Protein AF-A0A530HB97-F1 (afdb_monomer)

Radius of gyration: 23.6 Å; Cα contacts (8 Å, |Δi|>4): 29; chains: 1; bounding box: 76×30×47 Å

Nearest PDB structures (foldseek):
  5gar-assembly1_Q  TM=2.812E-01  e=4.955E+00  Thermus thermophilus
  5gas-assembly1_P  TM=2.684E-01  e=8.681E+00  Thermus thermophilus

pLDDT: mean 75.32, std 18.82, range [45.25, 97.88]

Mean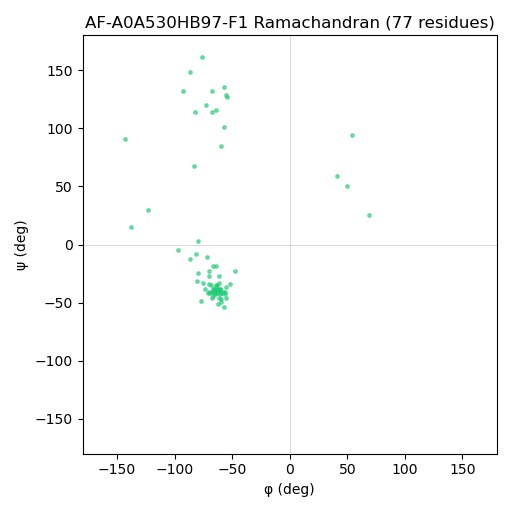 predicted aligned error: 15.25 Å

Sequence (79 aa):
MPMMMGNLSNTMMPNGMMKMMMAMMAGGDTPMGQMMSPDHVEGRIAFLSTELKLTKAQRPLWDAVAEALRANAHSAKDM

Solvent-accessible surface area (backbone atoms only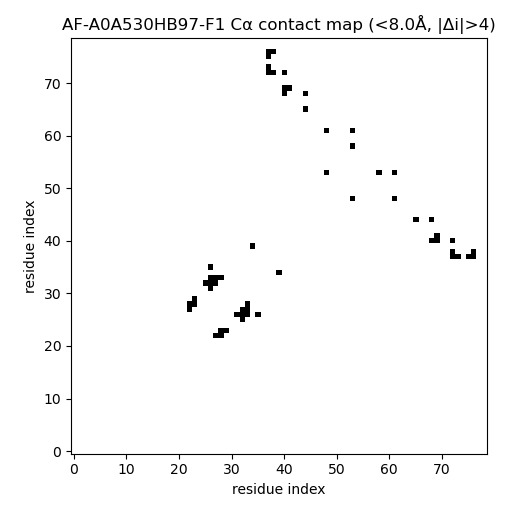 — not comparable to full-atom values): 4928 Å² total; per-residue (Å²): 136,86,86,82,80,87,76,78,86,79,75,80,70,59,68,67,58,59,52,52,52,50,45,60,72,66,27,69,79,40,78,67,22,56,72,62,38,51,91,50,51,68,61,52,50,54,49,50,52,56,74,66,62,66,49,83,87,46,45,70,61,48,52,57,50,51,49,52,52,49,55,51,28,52,53,65,66,77,105

Secondary structure (DSSP, 8-state):
--------------HHHHHHHHHHHTTSSSHHHHHH-GGGHHHHHHHHHHHTT--GGGHHHHHHHHHHHHHHHHHHHH-

Foldseek 3Di:
DDDDDDDDDPPCPPVVVVVVVVCVVCLVDDPVSVVVQLPCLVVNLVVCCVVVVDDPVCVVVSVVVSVVSNVVSVVVVVD

Structure (mmCIF, N/CA/C/O backbone):
data_AF-A0A530HB97-F1
#
_entry.id   AF-A0A530HB97-F1
#
loop_
_atom_site.group_PDB
_atom_site.id
_atom_site.type_symbol
_atom_site.label_atom_id
_atom_site.label_alt_id
_atom_site.label_comp_id
_atom_site.label_asym_id
_atom_site.label_entity_id
_atom_site.label_seq_id
_atom_site.pdbx_PDB_ins_code
_atom_site.Cartn_x
_atom_site.Cartn_y
_atom_site.Cartn_z
_atom_site.occupancy
_atom_site.B_iso_or_equiv
_atom_site.auth_seq_id
_atom_site.auth_comp_id
_atom_site.auth_asym_id
_atom_site.auth_atom_id
_atom_site.pdbx_PDB_model_num
ATOM 1 N N . MET A 1 1 ? 63.075 19.371 -34.793 1.00 45.25 1 MET A N 1
ATOM 2 C CA . MET A 1 1 ? 62.883 19.334 -33.327 1.00 45.25 1 MET A CA 1
ATOM 3 C C . MET A 1 1 ? 61.385 19.269 -33.053 1.00 45.25 1 MET A C 1
ATOM 5 O O . MET A 1 1 ? 60.712 20.217 -33.437 1.00 45.25 1 MET A O 1
ATOM 9 N N . PRO A 1 2 ? 60.835 18.168 -32.511 1.00 49.50 2 PRO A N 1
ATOM 10 C CA . PRO A 1 2 ? 59.419 18.089 -32.173 1.00 49.50 2 PRO A CA 1
ATOM 11 C C . PRO A 1 2 ? 59.182 18.502 -30.712 1.00 49.50 2 PRO A C 1
ATOM 13 O O . PRO A 1 2 ? 59.879 18.053 -29.805 1.00 49.50 2 PRO A O 1
ATOM 16 N N . MET A 1 3 ? 58.192 19.369 -30.504 1.00 52.88 3 MET A N 1
ATOM 17 C CA . MET A 1 3 ? 57.679 19.772 -29.194 1.00 52.88 3 MET A CA 1
ATOM 18 C C . MET A 1 3 ? 56.878 18.608 -28.594 1.00 52.88 3 MET A C 1
ATOM 20 O O . MET A 1 3 ? 55.902 18.158 -29.193 1.00 52.88 3 MET A O 1
ATOM 24 N N . MET A 1 4 ? 57.294 18.111 -27.428 1.00 54.41 4 MET A N 1
ATOM 25 C CA . MET A 1 4 ? 56.579 17.081 -26.674 1.00 54.41 4 MET A CA 1
ATOM 26 C C . MET A 1 4 ? 55.459 17.718 -25.852 1.00 54.41 4 MET A C 1
ATOM 28 O O . MET A 1 4 ? 55.703 18.490 -24.925 1.00 54.41 4 MET A O 1
ATOM 32 N N . MET A 1 5 ? 54.228 17.370 -26.224 1.00 47.19 5 MET A N 1
ATOM 33 C CA . MET A 1 5 ? 53.010 17.623 -25.465 1.00 47.19 5 MET A CA 1
ATOM 34 C C . MET A 1 5 ? 53.111 17.064 -24.045 1.00 47.19 5 MET A C 1
ATOM 36 O O . MET A 1 5 ? 53.335 15.869 -23.849 1.00 47.19 5 MET A O 1
ATOM 40 N N . GLY A 1 6 ? 52.847 17.928 -23.068 1.00 50.88 6 GLY A N 1
ATOM 41 C CA . GLY A 1 6 ? 52.392 17.498 -21.758 1.00 50.88 6 GLY A CA 1
ATOM 42 C C . GLY A 1 6 ? 50.994 16.893 -21.867 1.00 50.88 6 GLY A C 1
ATOM 43 O O . GLY A 1 6 ? 50.100 17.483 -22.466 1.00 50.88 6 GLY A O 1
ATOM 44 N N . ASN A 1 7 ? 50.811 15.726 -21.262 1.00 51.44 7 ASN A N 1
ATOM 45 C CA . ASN A 1 7 ? 49.501 15.233 -20.863 1.00 51.44 7 ASN A CA 1
ATOM 46 C C . ASN A 1 7 ? 49.710 14.500 -19.533 1.00 51.44 7 ASN A C 1
ATOM 48 O O . ASN A 1 7 ? 50.297 13.424 -19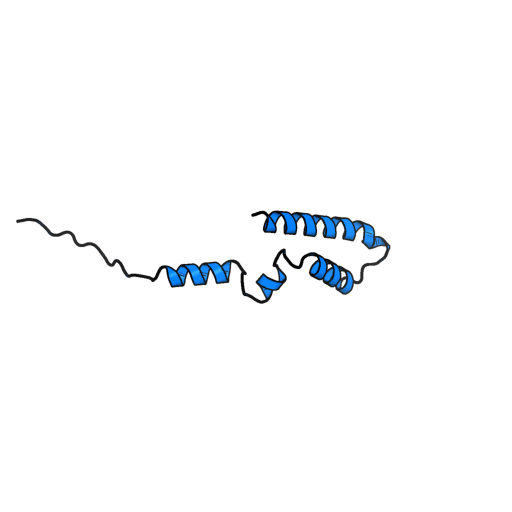.484 1.00 51.44 7 ASN A O 1
ATOM 52 N N . LEU A 1 8 ? 49.573 15.235 -18.431 1.00 49.56 8 LEU A N 1
ATOM 53 C CA . LEU A 1 8 ? 48.416 15.110 -17.544 1.00 49.56 8 LEU A CA 1
ATOM 54 C C . LEU A 1 8 ? 48.189 13.662 -17.088 1.00 49.56 8 LEU A C 1
ATOM 56 O O . LEU A 1 8 ? 47.508 12.875 -17.734 1.00 49.56 8 LEU A O 1
ATOM 60 N N . SER A 1 9 ? 48.754 13.364 -15.918 1.00 49.44 9 SER A N 1
ATOM 61 C CA . SER A 1 9 ? 47.969 12.953 -14.751 1.00 49.44 9 SER A CA 1
ATOM 62 C C . SER A 1 9 ? 46.815 11.985 -15.019 1.00 49.44 9 SER A C 1
ATOM 64 O O . SER A 1 9 ? 45.674 12.265 -14.663 1.00 49.44 9 SER A O 1
ATOM 66 N N . ASN A 1 10 ? 47.105 10.813 -15.583 1.00 46.22 10 ASN A N 1
ATOM 67 C CA . ASN A 1 10 ? 46.168 9.696 -15.525 1.00 46.22 10 ASN A CA 1
ATOM 68 C C . ASN A 1 10 ? 46.341 8.979 -14.180 1.00 46.22 10 ASN A C 1
ATOM 70 O O . ASN A 1 10 ? 46.866 7.868 -14.099 1.00 46.22 10 ASN A O 1
ATOM 74 N N . THR A 1 11 ? 45.959 9.681 -13.111 1.00 54.09 11 THR A N 1
ATOM 75 C CA . THR A 1 11 ? 45.812 9.138 -11.765 1.00 54.09 11 THR A CA 1
ATOM 76 C C . THR A 1 11 ? 44.813 7.992 -11.861 1.00 54.09 11 THR A C 1
ATOM 78 O O . THR A 1 11 ? 43.609 8.208 -11.986 1.00 54.09 11 THR A O 1
ATOM 81 N N . MET A 1 12 ? 45.338 6.768 -11.871 1.00 56.38 12 MET A N 1
ATOM 82 C CA . MET A 1 12 ? 44.581 5.528 -11.770 1.00 56.38 12 MET A CA 1
ATOM 83 C C . MET A 1 12 ? 43.819 5.528 -10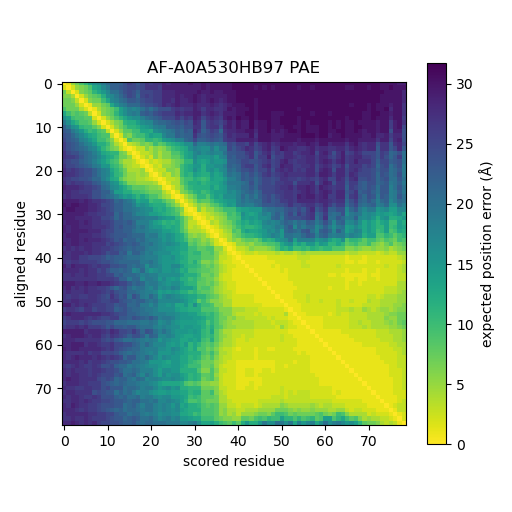.442 1.00 56.38 12 MET A C 1
ATOM 85 O O . MET A 1 12 ? 44.289 4.989 -9.446 1.00 56.38 12 MET A O 1
ATOM 89 N N . MET A 1 13 ? 42.635 6.134 -10.416 1.00 57.19 13 MET A N 1
ATOM 90 C CA . MET A 1 13 ? 41.608 5.736 -9.464 1.00 57.19 13 MET A CA 1
ATOM 91 C C . MET A 1 13 ? 41.180 4.328 -9.889 1.00 57.19 13 MET A C 1
ATOM 93 O O . MET A 1 13 ? 40.675 4.171 -11.004 1.00 57.19 13 MET A O 1
ATOM 97 N N . PRO A 1 14 ? 41.425 3.277 -9.088 1.00 59.91 14 PRO A N 1
ATOM 98 C CA . PRO A 1 14 ? 41.081 1.931 -9.502 1.00 59.91 14 PRO A CA 1
ATOM 99 C C . PRO A 1 14 ? 39.561 1.851 -9.652 1.00 59.91 14 PRO A C 1
ATOM 101 O O . PRO A 1 14 ? 38.827 1.983 -8.673 1.00 59.91 14 PRO A O 1
ATOM 104 N N . ASN A 1 15 ? 39.087 1.610 -10.879 1.00 60.84 15 ASN A N 1
ATOM 105 C CA . ASN A 1 15 ? 37.669 1.436 -11.229 1.00 60.84 15 ASN A CA 1
ATOM 106 C C . ASN A 1 15 ? 36.908 0.475 -10.289 1.00 60.84 15 ASN A C 1
ATOM 108 O O . ASN A 1 15 ? 35.685 0.559 -10.182 1.00 60.84 15 ASN A O 1
ATOM 112 N N . GLY A 1 16 ? 37.609 -0.425 -9.590 1.00 62.44 16 GLY A N 1
ATOM 113 C CA . GLY A 1 16 ? 37.028 -1.295 -8.566 1.00 62.44 16 GLY A CA 1
ATOM 114 C C . GLY A 1 16 ? 36.454 -0.541 -7.360 1.00 62.44 16 GLY A C 1
ATOM 115 O O . GLY A 1 16 ? 35.411 -0.932 -6.843 1.00 62.44 16 GLY A O 1
ATOM 116 N N . MET A 1 17 ? 37.069 0.572 -6.953 1.00 63.28 17 MET A N 1
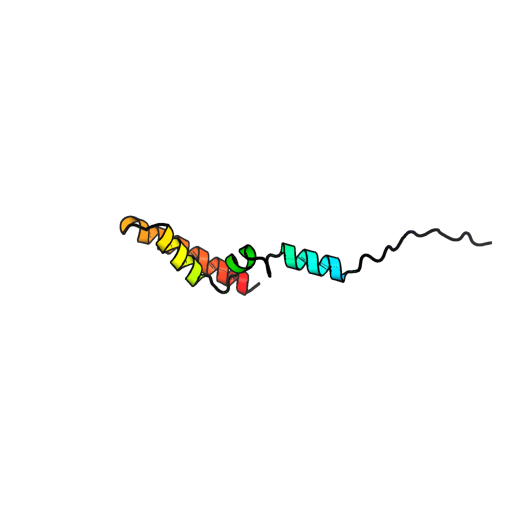ATOM 117 C CA . MET A 1 17 ? 36.624 1.360 -5.800 1.00 63.28 17 MET A CA 1
ATOM 118 C C . MET A 1 17 ? 35.349 2.155 -6.120 1.00 63.28 17 MET A C 1
ATOM 120 O O . MET A 1 17 ? 34.426 2.190 -5.310 1.00 63.28 17 MET A O 1
ATOM 124 N N . MET A 1 18 ? 35.235 2.691 -7.344 1.00 63.09 18 MET A N 1
ATOM 125 C CA . MET A 1 18 ? 33.997 3.325 -7.822 1.00 63.09 18 MET A CA 1
ATOM 126 C C . MET A 1 18 ? 32.841 2.327 -7.965 1.00 63.09 18 MET A C 1
ATOM 128 O O . MET A 1 18 ? 31.709 2.652 -7.614 1.00 63.09 18 MET A O 1
ATOM 132 N N . LYS A 1 19 ? 33.107 1.096 -8.427 1.00 62.69 19 LYS A N 1
ATOM 133 C CA . LYS A 1 19 ? 32.077 0.049 -8.537 1.00 62.69 19 LYS A CA 1
ATOM 134 C C . LYS A 1 19 ? 31.549 -0.388 -7.167 1.00 62.69 19 LYS A C 1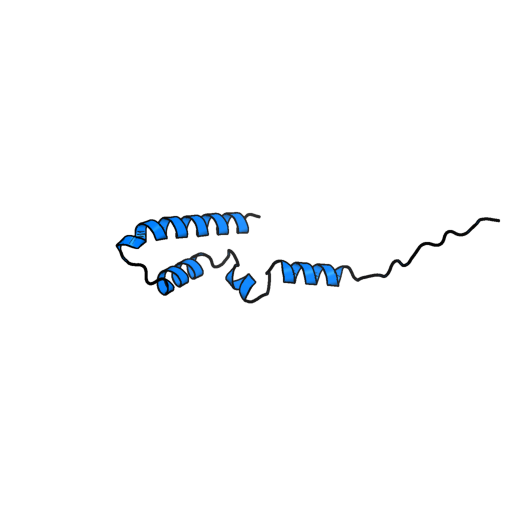
ATOM 136 O O . LYS A 1 19 ? 30.346 -0.570 -7.008 1.00 62.69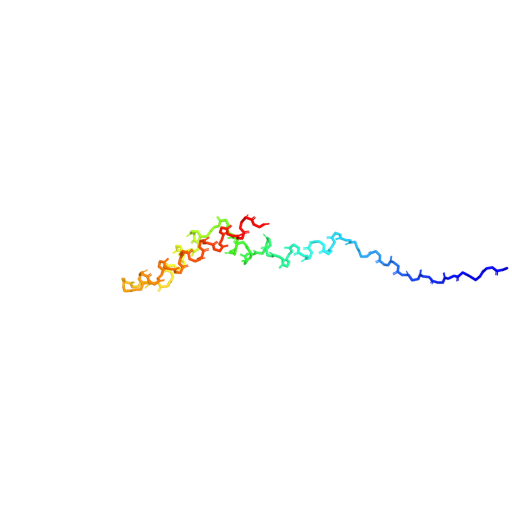 19 LYS A O 1
ATOM 141 N N . MET A 1 20 ? 32.432 -0.505 -6.175 1.00 60.66 20 MET A N 1
ATOM 142 C CA . MET A 1 20 ? 32.051 -0.816 -4.794 1.00 60.66 20 MET A CA 1
ATOM 143 C C . MET A 1 20 ? 31.233 0.320 -4.158 1.00 60.66 20 MET A C 1
ATOM 145 O O . MET A 1 20 ? 30.223 0.060 -3.512 1.00 60.66 20 MET A O 1
ATOM 149 N N . MET A 1 21 ? 31.603 1.579 -4.411 1.00 62.34 21 MET A N 1
ATOM 150 C CA . MET A 1 21 ? 30.857 2.747 -3.930 1.00 62.34 21 MET A CA 1
ATOM 151 C C . MET A 1 21 ? 29.462 2.862 -4.574 1.00 62.34 21 MET A C 1
ATOM 153 O O . MET A 1 21 ? 28.495 3.168 -3.882 1.00 62.34 21 MET A O 1
ATOM 157 N N . MET A 1 22 ? 29.327 2.536 -5.866 1.00 61.78 22 MET A N 1
ATOM 158 C CA . MET A 1 22 ? 28.030 2.450 -6.557 1.00 61.78 22 MET A CA 1
ATOM 159 C C . MET A 1 22 ? 27.144 1.323 -6.011 1.00 61.78 22 MET A C 1
ATOM 161 O O . MET A 1 22 ? 25.959 1.544 -5.787 1.00 61.78 22 MET A O 1
ATOM 165 N N . ALA A 1 23 ? 27.701 0.139 -5.739 1.00 60.75 23 ALA A N 1
ATOM 166 C CA . ALA A 1 23 ? 26.951 -0.972 -5.143 1.00 60.75 23 ALA A CA 1
ATOM 167 C C . ALA A 1 23 ? 26.444 -0.642 -3.726 1.00 60.75 23 ALA A C 1
ATOM 169 O O . ALA A 1 23 ? 25.321 -0.985 -3.357 1.00 60.75 23 ALA A O 1
ATOM 170 N N . MET A 1 24 ? 27.247 0.093 -2.953 1.00 56.66 24 MET A N 1
ATOM 171 C CA . MET A 1 24 ? 26.874 0.561 -1.619 1.00 56.66 24 MET A CA 1
ATOM 172 C C . MET A 1 24 ? 25.790 1.656 -1.667 1.00 56.66 24 MET A C 1
ATOM 174 O O . MET A 1 24 ? 24.915 1.698 -0.803 1.00 56.66 24 MET A O 1
ATOM 178 N N . MET A 1 25 ? 25.808 2.507 -2.699 1.00 58.03 25 MET A N 1
ATOM 179 C CA . MET A 1 25 ? 24.814 3.564 -2.929 1.00 58.03 25 MET A CA 1
ATOM 180 C C . MET A 1 25 ? 23.505 3.039 -3.551 1.00 58.03 25 MET A C 1
ATOM 182 O O . MET A 1 25 ? 22.451 3.633 -3.343 1.00 58.03 25 MET A O 1
ATOM 186 N N . ALA A 1 26 ? 23.551 1.900 -4.248 1.00 57.88 26 ALA A N 1
ATOM 187 C CA . ALA A 1 26 ? 22.389 1.199 -4.800 1.00 57.88 26 ALA A CA 1
ATOM 188 C C . ALA A 1 26 ? 21.620 0.354 -3.762 1.00 57.88 26 ALA A C 1
ATOM 190 O O . ALA A 1 26 ? 20.659 -0.323 -4.114 1.00 57.88 26 ALA A O 1
ATOM 191 N N . GLY A 1 27 ? 22.019 0.381 -2.484 1.00 55.47 27 GLY A N 1
ATOM 192 C CA . GLY A 1 27 ? 21.286 -0.308 -1.420 1.00 55.47 27 GLY A CA 1
ATOM 193 C C . GLY A 1 27 ? 21.355 -1.837 -1.497 1.00 55.47 27 GLY A C 1
ATOM 194 O O . GLY A 1 27 ? 20.465 -2.499 -0.984 1.00 55.47 27 GLY A O 1
ATOM 195 N N . GLY A 1 28 ? 22.388 -2.419 -2.111 1.00 54.97 28 GLY A N 1
ATOM 196 C CA . GLY A 1 28 ? 22.497 -3.881 -2.219 1.00 54.97 28 GLY A CA 1
ATOM 197 C C . GLY A 1 28 ? 22.746 -4.589 -0.879 1.00 54.97 28 GLY A C 1
ATOM 198 O O . GLY A 1 28 ? 22.203 -5.660 -0.646 1.00 54.97 28 GLY A O 1
ATOM 199 N N . ASP A 1 29 ? 23.507 -3.962 0.025 1.00 54.38 29 ASP A N 1
ATOM 200 C CA . ASP A 1 29 ? 24.022 -4.618 1.244 1.00 54.38 29 ASP A CA 1
ATOM 201 C C . ASP A 1 29 ? 23.934 -3.751 2.511 1.00 54.38 29 ASP A C 1
ATOM 203 O O . ASP A 1 29 ? 24.562 -4.035 3.532 1.00 54.38 29 ASP A O 1
ATOM 207 N N . THR A 1 30 ? 23.162 -2.662 2.484 1.00 57.81 30 THR A N 1
ATOM 208 C CA . THR A 1 30 ? 22.851 -1.940 3.725 1.00 57.81 30 THR A CA 1
ATOM 209 C C . THR A 1 30 ? 21.627 -2.576 4.384 1.00 57.81 30 THR A C 1
ATOM 211 O O . THR A 1 30 ? 20.732 -3.034 3.671 1.00 57.81 30 THR A O 1
ATOM 214 N N . PRO A 1 31 ? 21.507 -2.566 5.725 1.00 56.38 31 PRO A N 1
ATOM 215 C CA . PRO A 1 31 ? 20.309 -3.063 6.408 1.00 56.38 31 PRO A CA 1
ATOM 216 C C . PRO A 1 31 ? 19.018 -2.438 5.862 1.00 56.38 31 PRO A C 1
ATOM 218 O O . PRO A 1 31 ? 17.994 -3.105 5.765 1.00 56.38 31 PRO A O 1
ATOM 221 N N . MET A 1 32 ? 19.089 -1.170 5.439 1.00 54.72 32 MET A N 1
ATOM 222 C CA . MET A 1 32 ? 17.966 -0.449 4.843 1.00 54.72 32 MET A CA 1
ATOM 223 C C . MET A 1 32 ? 17.679 -0.867 3.397 1.00 54.72 32 MET A C 1
ATOM 225 O O . MET A 1 32 ? 16.526 -0.895 2.979 1.00 54.72 32 MET A O 1
ATOM 229 N N . GLY A 1 33 ? 18.721 -1.228 2.652 1.00 59.81 33 GLY A N 1
ATOM 230 C CA . GLY A 1 33 ? 18.642 -1.785 1.311 1.00 59.81 33 GLY A CA 1
ATOM 231 C C . GLY A 1 33 ? 18.062 -3.199 1.274 1.00 59.81 33 GLY A C 1
ATOM 232 O O . GLY A 1 33 ? 17.151 -3.468 0.498 1.00 59.81 33 GLY A O 1
ATOM 233 N N . GLN A 1 34 ? 18.459 -4.059 2.216 1.00 60.53 34 GLN A N 1
ATOM 234 C CA . GLN A 1 34 ? 17.824 -5.363 2.439 1.00 60.53 34 GLN A CA 1
ATOM 235 C C . GLN A 1 34 ? 16.365 -5.220 2.888 1.00 60.53 34 GLN A C 1
ATOM 237 O O . GLN A 1 34 ? 15.497 -5.945 2.407 1.00 60.53 34 GLN A O 1
ATOM 242 N N . MET A 1 35 ? 16.067 -4.237 3.748 1.00 59.38 35 MET A N 1
ATOM 243 C CA . MET A 1 35 ? 14.688 -3.883 4.099 1.00 59.38 35 MET A CA 1
ATOM 244 C C . MET A 1 35 ? 13.880 -3.404 2.894 1.00 59.38 35 MET A C 1
ATOM 246 O O . MET A 1 35 ? 12.663 -3.528 2.913 1.00 59.38 35 MET A O 1
ATOM 250 N N . MET A 1 36 ? 14.525 -2.832 1.876 1.00 60.28 36 MET A N 1
ATOM 251 C CA . MET A 1 36 ? 13.882 -2.336 0.661 1.00 60.28 36 MET A CA 1
ATOM 252 C C . MET A 1 36 ? 13.924 -3.335 -0.504 1.00 60.28 36 MET A C 1
ATOM 254 O O . MET A 1 36 ? 13.278 -3.068 -1.516 1.00 60.28 36 MET A O 1
ATOM 258 N N . SER A 1 37 ? 14.599 -4.482 -0.347 1.00 68.38 37 SER A N 1
ATOM 259 C CA . SER A 1 37 ? 14.699 -5.513 -1.381 1.00 68.38 37 SER A CA 1
ATOM 260 C C . SER A 1 37 ? 13.305 -5.992 -1.815 1.00 68.38 37 SER A C 1
ATOM 262 O O . SER A 1 37 ? 12.439 -6.235 -0.958 1.00 68.38 37 SER A O 1
ATOM 264 N N . PRO A 1 38 ? 13.062 -6.141 -3.131 1.00 70.31 38 PRO A N 1
ATOM 265 C CA . PRO A 1 38 ? 11.794 -6.648 -3.646 1.00 70.31 38 PRO A CA 1
ATOM 266 C C . PRO A 1 38 ? 11.519 -8.105 -3.231 1.00 70.31 38 PRO A C 1
ATOM 268 O O . PRO A 1 38 ? 10.363 -8.525 -3.222 1.00 70.31 38 PRO A O 1
ATOM 271 N N . ASP A 1 39 ? 12.539 -8.863 -2.812 1.00 79.50 39 ASP A N 1
ATOM 272 C CA . ASP A 1 39 ? 12.432 -10.297 -2.496 1.00 79.50 39 ASP A CA 1
ATOM 273 C C . ASP A 1 39 ? 11.563 -10.620 -1.269 1.00 79.50 39 ASP A C 1
ATOM 275 O O . ASP A 1 39 ? 11.108 -11.754 -1.100 1.00 79.50 39 ASP A O 1
ATOM 279 N N . HIS A 1 40 ? 11.310 -9.638 -0.400 1.00 89.38 40 HIS A N 1
ATOM 280 C CA . HIS A 1 40 ? 10.586 -9.831 0.862 1.00 89.38 40 HIS A CA 1
ATOM 281 C C . HIS A 1 40 ? 9.347 -8.933 0.990 1.00 89.38 40 HIS A C 1
ATOM 283 O O . HIS A 1 40 ? 8.951 -8.561 2.099 1.00 89.38 40 HIS A O 1
ATOM 289 N N . VAL A 1 41 ? 8.711 -8.583 -0.136 1.00 93.50 41 VAL A N 1
ATOM 290 C CA . VAL A 1 41 ? 7.557 -7.665 -0.167 1.00 93.50 41 VAL A CA 1
ATOM 291 C C . VAL A 1 41 ? 6.389 -8.119 0.724 1.00 93.50 41 VAL A C 1
ATOM 293 O O . VAL A 1 41 ? 5.875 -7.310 1.495 1.00 93.50 41 VAL A O 1
ATOM 296 N N . GLU A 1 42 ? 6.027 -9.407 0.735 1.00 94.25 42 GLU A N 1
ATOM 297 C CA . GLU A 1 42 ? 4.923 -9.905 1.578 1.00 94.25 42 GLU A CA 1
ATOM 298 C C . GLU A 1 42 ? 5.223 -9.785 3.077 1.00 94.25 42 GLU A C 1
ATOM 300 O O . GLU A 1 42 ? 4.354 -9.400 3.858 1.00 94.25 42 GLU A O 1
ATOM 305 N N . GLY A 1 43 ? 6.468 -10.052 3.487 1.00 93.94 43 GLY A N 1
ATOM 306 C CA . GLY A 1 43 ? 6.885 -9.911 4.883 1.00 93.94 43 GLY A CA 1
ATOM 307 C C . GLY A 1 43 ? 6.771 -8.466 5.369 1.00 93.94 43 GLY A C 1
ATOM 308 O O . GLY A 1 43 ? 6.309 -8.208 6.480 1.00 93.94 43 GLY A O 1
ATOM 309 N N . ARG A 1 44 ? 7.113 -7.504 4.505 1.00 92.25 44 ARG A N 1
ATOM 310 C CA . ARG A 1 44 ? 7.002 -6.069 4.797 1.00 92.25 44 ARG A CA 1
ATOM 311 C C . ARG A 1 44 ? 5.553 -5.598 4.837 1.00 92.25 44 ARG A C 1
ATOM 313 O O . ARG A 1 44 ? 5.200 -4.834 5.731 1.00 92.25 44 ARG A O 1
ATOM 320 N N . ILE A 1 45 ? 4.712 -6.064 3.912 1.00 95.81 45 ILE A N 1
ATOM 321 C CA . ILE A 1 45 ? 3.270 -5.782 3.927 1.00 95.81 45 ILE A CA 1
ATOM 322 C C . ILE A 1 45 ? 2.652 -6.318 5.226 1.00 95.81 45 ILE A C 1
ATOM 324 O O . ILE A 1 45 ? 1.939 -5.587 5.912 1.00 95.81 45 ILE A O 1
ATOM 328 N N . ALA A 1 46 ? 2.969 -7.555 5.618 1.00 95.12 46 ALA A N 1
ATOM 329 C CA . ALA A 1 46 ? 2.479 -8.142 6.864 1.00 95.12 46 ALA A CA 1
ATOM 330 C C . ALA A 1 46 ? 2.939 -7.344 8.097 1.00 95.12 46 ALA A C 1
ATOM 332 O O . ALA A 1 46 ? 2.113 -7.001 8.950 1.00 95.12 46 ALA A O 1
ATOM 333 N N . PHE A 1 47 ? 4.223 -6.977 8.154 1.00 94.50 47 PHE A N 1
ATOM 334 C CA . PHE A 1 47 ? 4.784 -6.144 9.218 1.00 94.50 47 PHE A CA 1
ATOM 335 C C . PHE A 1 47 ? 4.060 -4.796 9.329 1.00 94.50 47 PHE A C 1
ATOM 337 O O . PHE A 1 47 ? 3.515 -4.473 10.382 1.00 94.50 47 PHE A O 1
ATOM 344 N N . LEU A 1 48 ? 3.963 -4.047 8.227 1.00 95.38 48 LEU A N 1
ATOM 345 C CA . LEU A 1 48 ? 3.304 -2.739 8.201 1.00 95.38 48 LEU A CA 1
ATOM 346 C C . LEU A 1 48 ? 1.824 -2.832 8.583 1.00 95.38 48 LEU A C 1
ATOM 348 O O . LEU A 1 48 ? 1.344 -2.021 9.369 1.00 95.38 48 LEU A O 1
ATOM 352 N N . SER A 1 49 ? 1.103 -3.837 8.081 1.00 94.19 49 SER A N 1
ATOM 353 C CA . SER A 1 49 ? -0.313 -4.028 8.417 1.00 94.19 49 SER A CA 1
ATOM 354 C C . SER A 1 49 ? -0.538 -4.264 9.917 1.00 94.19 49 SER A C 1
ATOM 356 O O . SER A 1 49 ? -1.545 -3.819 10.474 1.00 94.19 49 SER A O 1
ATOM 358 N N . THR A 1 50 ? 0.425 -4.921 10.573 1.00 94.19 50 THR A N 1
ATOM 359 C CA . THR A 1 50 ? 0.404 -5.216 12.010 1.00 94.19 50 THR A CA 1
ATOM 360 C C . THR A 1 50 ? 0.763 -3.977 12.827 1.00 94.19 50 THR A C 1
ATOM 362 O O . THR A 1 50 ? 0.021 -3.611 13.739 1.00 94.19 50 THR A O 1
ATOM 365 N N . GLU A 1 51 ? 1.848 -3.286 12.465 1.00 95.81 51 GLU A N 1
ATOM 366 C CA . GLU A 1 51 ? 2.309 -2.062 13.135 1.00 95.81 51 GLU A CA 1
ATOM 367 C C . GLU A 1 51 ? 1.278 -0.928 13.058 1.00 95.81 51 GLU A C 1
ATOM 369 O O . GLU A 1 51 ? 1.035 -0.225 14.040 1.00 95.81 51 GLU A O 1
ATOM 374 N N . LEU A 1 52 ? 0.603 -0.786 11.913 1.00 95.44 52 LEU A N 1
ATOM 375 C CA . LEU A 1 52 ? -0.429 0.232 11.705 1.00 95.44 52 LEU A CA 1
ATOM 376 C C . LEU A 1 52 ? -1.733 -0.053 12.461 1.00 95.44 52 LEU A C 1
ATOM 378 O O . LEU A 1 52 ? -2.591 0.829 12.523 1.00 95.44 52 LEU A O 1
ATOM 382 N N . LYS A 1 53 ? -1.897 -1.255 13.035 1.00 95.06 53 LYS A N 1
ATOM 383 C CA . LYS A 1 53 ? -3.084 -1.665 13.809 1.00 95.06 53 LYS A CA 1
ATOM 384 C C . LYS A 1 53 ? -4.389 -1.366 13.067 1.00 95.06 53 LYS A C 1
ATOM 386 O O . LYS A 1 53 ? -5.307 -0.744 13.604 1.00 95.06 53 LYS A O 1
ATOM 391 N N . LEU A 1 54 ? -4.449 -1.801 11.810 1.00 94.88 54 LEU A N 1
ATOM 392 C CA . LEU A 1 54 ? -5.546 -1.484 10.902 1.00 94.88 54 LEU A CA 1
ATOM 393 C C . LEU A 1 54 ? -6.905 -1.884 11.482 1.00 94.88 54 LEU A C 1
ATOM 395 O O . LEU A 1 54 ? -7.143 -3.030 11.871 1.00 94.88 54 LEU A O 1
ATOM 399 N N . THR A 1 55 ? -7.834 -0.934 11.475 1.00 95.75 55 THR A N 1
ATOM 400 C CA . THR A 1 55 ? -9.234 -1.200 11.804 1.00 95.75 55 THR A CA 1
ATOM 401 C C . THR A 1 55 ? -9.941 -1.899 10.642 1.00 95.75 55 THR A C 1
ATOM 403 O O . THR A 1 55 ? -9.521 -1.821 9.485 1.00 95.75 55 THR A O 1
ATOM 406 N N . LYS A 1 56 ? -11.087 -2.537 10.920 1.00 94.12 56 LYS A N 1
ATOM 407 C CA . LYS A 1 56 ? -11.917 -3.168 9.876 1.00 94.12 56 LYS A CA 1
ATOM 408 C C . LYS A 1 56 ? -12.305 -2.189 8.760 1.00 94.12 56 LYS A C 1
ATOM 410 O O . LYS A 1 56 ? -12.330 -2.584 7.601 1.00 94.12 56 LYS A O 1
ATOM 415 N N . ALA A 1 57 ? -12.559 -0.924 9.100 1.00 96.44 57 ALA A N 1
ATOM 416 C CA . ALA A 1 57 ? -12.919 0.115 8.135 1.00 96.44 57 ALA A CA 1
ATOM 417 C C . ALA A 1 57 ? -11.750 0.524 7.219 1.00 96.44 57 ALA A C 1
ATOM 419 O O . ALA A 1 57 ? -11.977 0.953 6.094 1.00 96.44 57 ALA A O 1
ATOM 420 N N . GLN A 1 58 ? -10.504 0.373 7.678 1.00 96.62 58 GLN A N 1
ATOM 421 C CA . GLN A 1 58 ? -9.302 0.709 6.906 1.00 96.62 58 GLN A CA 1
ATOM 422 C C . GLN A 1 58 ? -8.826 -0.440 6.010 1.00 96.62 58 GLN A C 1
ATOM 424 O O . GLN A 1 58 ? -7.998 -0.211 5.132 1.00 96.62 58 GLN A O 1
ATOM 429 N N . ARG A 1 59 ? -9.350 -1.661 6.194 1.00 95.00 59 ARG A N 1
ATOM 430 C CA . ARG A 1 59 ? -8.931 -2.849 5.436 1.00 95.00 59 ARG A CA 1
ATOM 431 C C . ARG A 1 59 ? -9.042 -2.669 3.912 1.00 95.00 59 ARG A C 1
ATOM 433 O O . ARG A 1 59 ? -8.043 -2.921 3.252 1.00 95.00 59 ARG A O 1
ATOM 440 N N . PRO A 1 60 ? -10.147 -2.131 3.354 1.00 96.38 60 PRO A N 1
ATOM 441 C CA . PRO A 1 60 ? -10.252 -1.947 1.904 1.00 96.38 60 PRO A CA 1
ATOM 442 C C . PRO A 1 60 ? -9.230 -0.947 1.342 1.00 96.38 60 PRO A C 1
ATOM 444 O O . PRO A 1 60 ? -8.725 -1.128 0.239 1.00 96.38 60 PRO A O 1
ATOM 447 N N . LEU A 1 61 ? -8.902 0.105 2.104 1.00 96.94 61 LEU A N 1
ATOM 448 C CA . LEU A 1 61 ? -7.880 1.081 1.709 1.00 96.94 61 LEU A CA 1
ATOM 449 C C . LEU A 1 61 ? -6.480 0.466 1.770 1.00 96.94 61 LEU A C 1
ATOM 451 O O . LEU A 1 61 ? -5.660 0.699 0.886 1.00 96.94 61 LEU A O 1
ATOM 455 N N . TRP A 1 62 ? -6.216 -0.335 2.803 1.00 97.56 62 TRP A N 1
ATOM 456 C CA . TRP A 1 62 ? -4.959 -1.057 2.936 1.00 97.56 62 TRP A CA 1
ATOM 457 C C . TRP A 1 62 ? -4.739 -2.052 1.799 1.00 97.56 62 TRP A C 1
ATOM 459 O O . TRP A 1 62 ? -3.632 -2.128 1.279 1.00 97.56 62 TRP A O 1
ATOM 469 N N . ASP A 1 63 ? -5.779 -2.777 1.386 1.00 96.81 63 ASP A N 1
ATOM 470 C CA . ASP A 1 63 ? -5.667 -3.769 0.316 1.00 96.81 63 ASP A CA 1
ATOM 471 C C . ASP A 1 63 ? -5.209 -3.117 -1.004 1.00 96.81 63 ASP A C 1
ATOM 473 O O . ASP A 1 63 ? -4.338 -3.656 -1.685 1.00 96.81 63 ASP A O 1
ATOM 477 N N . ALA A 1 64 ? -5.692 -1.906 -1.315 1.00 97.88 64 ALA A N 1
ATOM 478 C CA . ALA A 1 64 ? -5.232 -1.138 -2.476 1.00 97.88 64 ALA A CA 1
ATOM 479 C C . ALA A 1 64 ? -3.751 -0.721 -2.371 1.00 97.88 64 ALA A C 1
ATOM 481 O O . ALA A 1 64 ? -3.013 -0.773 -3.355 1.00 97.88 64 ALA A O 1
ATOM 482 N N . VAL A 1 65 ? -3.296 -0.334 -1.174 1.00 97.00 65 VAL A N 1
ATOM 483 C CA . VAL A 1 65 ? -1.884 0.006 -0.924 1.00 97.00 65 VAL A CA 1
ATOM 484 C C . VAL A 1 65 ? -0.998 -1.232 -1.043 1.00 97.00 65 VAL A C 1
ATOM 486 O O . VAL A 1 65 ? 0.039 -1.180 -1.700 1.00 97.00 65 VAL A O 1
ATOM 489 N N . ALA A 1 66 ? -1.403 -2.348 -0.434 1.00 97.50 66 ALA A N 1
ATOM 490 C CA . ALA A 1 66 ? -0.681 -3.613 -0.500 1.00 97.50 66 ALA A CA 1
ATOM 491 C C . ALA A 1 66 ? -0.505 -4.076 -1.951 1.00 97.50 66 ALA A C 1
ATOM 493 O O . ALA A 1 66 ? 0.582 -4.511 -2.326 1.00 97.50 66 ALA A O 1
ATOM 494 N N . GLU A 1 67 ? -1.534 -3.913 -2.781 1.00 97.88 67 GLU A N 1
ATOM 495 C CA . GLU A 1 67 ? -1.459 -4.271 -4.194 1.00 97.88 67 GLU A CA 1
ATOM 496 C C . GLU A 1 67 ? -0.478 -3.391 -4.977 1.00 97.88 67 GLU A C 1
ATOM 498 O O . GLU A 1 67 ? 0.364 -3.903 -5.714 1.00 97.88 67 GLU A O 1
ATOM 503 N N . AL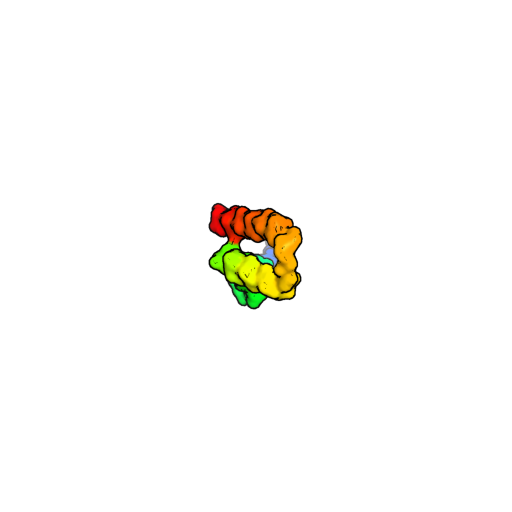A A 1 68 ? -0.500 -2.074 -4.753 1.00 96.94 68 ALA A N 1
ATOM 504 C CA . ALA A 1 68 ? 0.477 -1.172 -5.361 1.00 96.94 68 ALA A CA 1
ATOM 505 C C . ALA A 1 68 ? 1.921 -1.514 -4.942 1.00 96.94 68 ALA A C 1
ATOM 507 O O . ALA A 1 68 ? 2.838 -1.472 -5.762 1.00 96.94 68 ALA A O 1
ATOM 508 N N . LEU A 1 69 ? 2.133 -1.897 -3.677 1.00 95.00 69 LEU A N 1
ATOM 509 C CA . LEU A 1 69 ? 3.444 -2.323 -3.182 1.00 95.00 69 LEU A CA 1
ATOM 510 C C . LEU A 1 69 ? 3.934 -3.605 -3.869 1.00 95.00 69 LEU A C 1
ATOM 512 O O . LEU A 1 69 ? 5.105 -3.669 -4.243 1.00 95.00 69 LEU A O 1
ATOM 516 N N . ARG A 1 70 ? 3.055 -4.593 -4.084 1.00 94.94 70 ARG A N 1
ATOM 517 C CA . ARG A 1 70 ? 3.390 -5.808 -4.845 1.00 94.94 70 ARG A CA 1
ATOM 518 C C . ARG A 1 70 ? 3.755 -5.486 -6.283 1.00 94.94 70 ARG A C 1
ATOM 520 O O . ARG A 1 70 ? 4.816 -5.902 -6.735 1.00 94.94 70 ARG A O 1
ATOM 527 N N . ALA A 1 71 ? 2.917 -4.722 -6.983 1.00 95.00 71 ALA A N 1
ATOM 528 C CA . ALA A 1 71 ? 3.153 -4.348 -8.376 1.00 95.00 71 ALA A CA 1
ATOM 529 C C . ALA A 1 71 ? 4.506 -3.638 -8.563 1.00 95.00 71 ALA A C 1
ATOM 531 O O . ALA A 1 71 ? 5.250 -3.938 -9.499 1.00 95.00 71 ALA A O 1
ATOM 532 N N . ASN A 1 72 ? 4.864 -2.754 -7.628 1.00 91.31 72 ASN A N 1
ATOM 533 C CA . ASN A 1 72 ? 6.157 -2.074 -7.636 1.00 91.31 72 ASN A CA 1
ATOM 534 C C . ASN A 1 72 ? 7.321 -3.036 -7.368 1.00 91.31 72 ASN A C 1
ATOM 536 O O . ASN A 1 72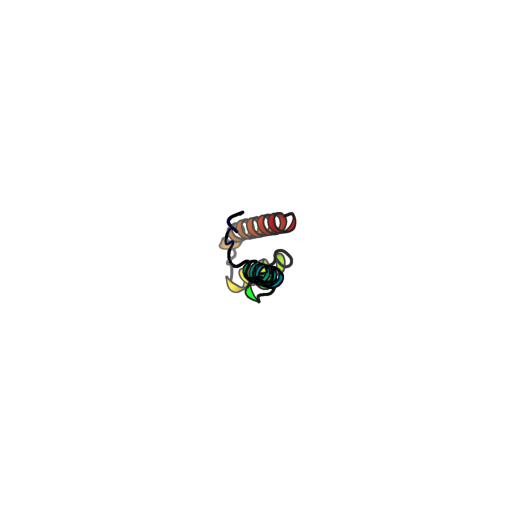 ? 8.351 -2.936 -8.028 1.00 91.31 72 ASN A O 1
ATOM 540 N N . ALA A 1 73 ? 7.167 -3.975 -6.430 1.00 90.62 73 ALA A N 1
ATOM 541 C CA . ALA A 1 73 ? 8.198 -4.971 -6.140 1.00 90.62 73 ALA A CA 1
ATOM 542 C C . ALA A 1 73 ? 8.420 -5.933 -7.318 1.00 90.62 73 ALA A C 1
ATOM 544 O O . ALA A 1 73 ? 9.566 -6.225 -7.647 1.00 90.62 73 ALA A O 1
ATOM 545 N N . HIS A 1 74 ? 7.347 -6.372 -7.984 1.00 89.50 74 HIS A N 1
ATOM 546 C CA . HIS A 1 74 ? 7.434 -7.149 -9.222 1.00 89.50 74 HIS A CA 1
ATOM 547 C C . HIS A 1 74 ? 8.162 -6.368 -10.318 1.00 89.50 74 HIS A C 1
ATOM 549 O O . HIS A 1 74 ? 9.142 -6.864 -10.862 1.00 89.50 74 HIS A O 1
ATOM 555 N N . SER A 1 75 ? 7.764 -5.115 -10.560 1.00 87.19 75 SER A N 1
ATOM 556 C CA . SER A 1 75 ? 8.420 -4.267 -11.563 1.00 87.19 75 SER A CA 1
ATOM 557 C C . SER A 1 75 ? 9.909 -4.072 -11.266 1.00 87.19 75 SER A C 1
ATOM 559 O O . SER A 1 75 ? 10.722 -4.160 -12.173 1.00 87.19 75 SER A O 1
ATOM 561 N N . ALA A 1 76 ? 10.284 -3.853 -10.002 1.00 80.75 76 ALA A N 1
ATOM 562 C CA . ALA A 1 76 ? 11.683 -3.696 -9.600 1.00 80.75 76 ALA A CA 1
ATOM 563 C C . ALA A 1 76 ? 12.502 -4.995 -9.695 1.00 80.75 76 ALA A C 1
ATOM 565 O O . ALA A 1 76 ? 13.722 -4.925 -9.776 1.00 80.75 76 ALA A O 1
ATOM 566 N N . LYS A 1 77 ? 11.850 -6.164 -9.652 1.00 78.62 77 LYS A N 1
ATOM 567 C CA . LYS A 1 77 ? 12.493 -7.473 -9.820 1.00 78.62 77 LYS A CA 1
ATOM 568 C C . LYS A 1 77 ? 12.730 -7.828 -11.290 1.00 78.62 77 LYS A C 1
ATOM 570 O O . LYS A 1 77 ? 13.679 -8.546 -11.589 1.00 78.62 77 LYS A O 1
ATOM 575 N N . ASP A 1 78 ? 11.857 -7.355 -12.175 1.00 73.62 78 ASP A N 1
ATOM 576 C CA . ASP A 1 78 ? 11.942 -7.595 -13.619 1.00 73.62 78 ASP A CA 1
ATOM 577 C C . ASP A 1 78 ? 12.927 -6.641 -14.335 1.00 73.62 78 ASP A C 1
ATOM 579 O O . ASP A 1 78 ? 13.206 -6.828 -15.522 1.00 73.62 78 ASP A O 1
ATOM 583 N N . MET A 1 79 ? 13.443 -5.624 -13.630 1.00 60.66 79 MET A N 1
ATOM 584 C CA . MET A 1 79 ? 14.473 -4.674 -14.090 1.00 60.66 79 MET A CA 1
ATOM 585 C C . MET A 1 79 ? 15.891 -5.185 -13.826 1.00 60.66 79 MET A C 1
ATOM 587 O O . MET A 1 79 ? 16.758 -4.926 -14.693 1.00 60.66 79 MET A O 1
#